Protein AF-A0A9W6UA83-F1 (afdb_monomer_lite)

Sequence (149 aa):
MEAVLNARREGDVDKSKAMIAEMMKLVGNSAFGRSGMDKSKHKELAKFDRRTPGLFKDEWSGDAMVSLSSKNYICYLPDETYKLKVSAKGVQQGRGRNEDVINPDGFETVVRDRTTLQGTNKGYRLSKESKSIITYSQTKTAISYFYDK

Secondary structure (DSSP, 8-state):
-HHHHHHHHHHHH-GGGHHHHHHHHHHHHTS-TT-----TT-SS-HHHHTT-TTS-------SEEEEEETTEEEEE-SSTTS--EEEETTS--BTTBTTTTSSHHHHHHHHHH--EEEEEEEEEEE-TTT-SEEEEEEEEEEEES----

pLDDT: mean 77.97, std 16.77, range [41.16, 96.25]

Foldseek 3Di:
DVVLLVLLVVCVVDVVSVVVNVVSVVVLVVPAPDDDDDDPPDPPCQVVLCRDRPHDHPPDDADDKQDADVQAIWGDHPDPVDDIDGGWPPADDDPPFCCVQRDPVNSVCCQPVQAWDKGKDKDWDQDPVVSDIDIDIDIDTGGGNDDDD

Organism: NCBI:txid2077276

Radius of gyration: 19.92 Å; chains: 1; bounding box: 50×36×47 Å

Structure (mmCIF, N/CA/C/O backbone):
data_AF-A0A9W6UA83-F1
#
_entry.id   AF-A0A9W6UA83-F1
#
loop_
_atom_site.group_PDB
_atom_site.id
_atom_site.type_symbol
_atom_site.label_atom_id
_atom_site.label_alt_id
_atom_site.label_comp_id
_atom_site.label_asym_id
_atom_site.label_entity_id
_atom_site.label_seq_id
_atom_site.pdbx_PDB_ins_code
_atom_site.Cartn_x
_atom_site.Cartn_y
_atom_site.Cartn_z
_atom_site.occupancy
_atom_site.B_iso_or_equiv
_atom_site.auth_seq_id
_atom_site.auth_comp_id
_atom_site.auth_asym_id
_atom_site.auth_atom_id
_atom_site.pdbx_PDB_model_num
ATOM 1 N N . MET A 1 1 ? 17.451 25.446 2.853 1.00 59.38 1 MET A N 1
ATOM 2 C CA . MET A 1 1 ? 17.519 24.235 2.004 1.00 59.38 1 MET A CA 1
ATOM 3 C C . MET A 1 1 ? 18.736 23.382 2.339 1.00 59.38 1 MET A C 1
ATOM 5 O O . MET A 1 1 ? 18.584 22.197 2.582 1.00 59.38 1 MET A O 1
ATOM 9 N N . GLU A 1 2 ? 19.913 23.987 2.469 1.00 60.53 2 GLU A N 1
ATOM 10 C CA . GLU A 1 2 ? 21.156 23.326 2.895 1.00 60.53 2 GLU A CA 1
ATOM 11 C C . GLU A 1 2 ? 21.051 22.607 4.258 1.00 60.53 2 GLU A C 1
ATOM 13 O O . GLU A 1 2 ? 21.445 21.451 4.384 1.00 60.53 2 GLU A O 1
ATOM 18 N N . ALA A 1 3 ? 20.376 23.217 5.240 1.00 68.75 3 ALA A N 1
ATOM 19 C CA . ALA A 1 3 ? 20.091 22.590 6.537 1.00 68.75 3 ALA A CA 1
ATOM 20 C C . ALA A 1 3 ? 19.251 21.298 6.431 1.00 68.75 3 ALA A C 1
ATOM 22 O O . ALA A 1 3 ? 19.497 20.334 7.154 1.00 68.75 3 ALA A O 1
ATOM 23 N N . VAL A 1 4 ? 18.298 21.246 5.488 1.00 67.69 4 VAL A N 1
ATOM 24 C CA . VAL A 1 4 ? 17.496 20.039 5.210 1.00 67.69 4 VAL A CA 1
ATOM 25 C C . VAL A 1 4 ? 18.389 18.937 4.645 1.00 67.69 4 VAL A C 1
ATOM 27 O O . VAL A 1 4 ? 18.253 17.776 5.017 1.00 67.69 4 VAL A O 1
ATOM 30 N N . LEU A 1 5 ? 19.328 19.287 3.765 1.00 64.38 5 LEU A N 1
ATOM 31 C CA . LEU A 1 5 ? 20.247 18.324 3.164 1.00 64.38 5 LEU A CA 1
ATOM 32 C C . LEU A 1 5 ? 21.227 17.755 4.192 1.00 64.38 5 LEU A C 1
ATOM 34 O O . LEU A 1 5 ? 21.427 16.542 4.211 1.00 64.38 5 LEU A O 1
ATOM 38 N N . ASN A 1 6 ? 21.797 18.600 5.053 1.00 76.31 6 ASN A N 1
ATOM 39 C CA . ASN A 1 6 ? 22.772 18.184 6.064 1.00 76.31 6 ASN A CA 1
ATOM 40 C C . ASN A 1 6 ? 22.138 17.277 7.124 1.00 76.31 6 ASN A C 1
ATOM 42 O O . ASN A 1 6 ? 22.629 16.171 7.340 1.00 76.31 6 ASN A O 1
ATOM 46 N N . ALA A 1 7 ? 20.975 17.650 7.665 1.00 76.88 7 ALA A N 1
ATOM 47 C CA . ALA A 1 7 ? 20.242 16.807 8.612 1.00 76.88 7 ALA A CA 1
ATOM 48 C 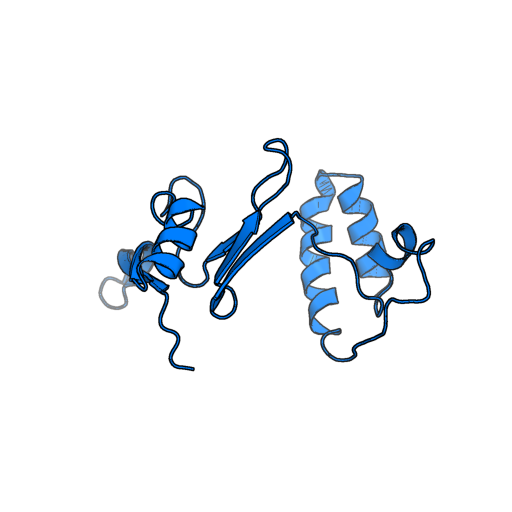C . ALA A 1 7 ? 19.879 15.433 8.018 1.00 76.88 7 ALA A C 1
ATOM 50 O O . ALA A 1 7 ? 19.916 14.412 8.703 1.00 76.88 7 ALA A O 1
ATOM 51 N N . ARG A 1 8 ? 19.566 15.386 6.715 1.00 76.00 8 ARG A N 1
ATOM 52 C CA . ARG A 1 8 ? 19.279 14.129 6.010 1.00 76.00 8 ARG A CA 1
ATOM 53 C C . ARG A 1 8 ? 20.527 13.294 5.740 1.00 76.00 8 ARG A C 1
ATOM 55 O O . ARG A 1 8 ? 20.449 12.075 5.818 1.00 76.00 8 ARG A O 1
ATOM 62 N N . ARG A 1 9 ? 21.669 13.923 5.444 1.00 74.94 9 ARG A N 1
ATOM 63 C CA . ARG A 1 9 ? 22.965 13.232 5.317 1.00 74.94 9 ARG A CA 1
ATOM 64 C C . ARG A 1 9 ? 23.367 12.587 6.637 1.00 74.94 9 ARG A C 1
ATOM 66 O O . ARG A 1 9 ? 23.773 11.434 6.629 1.00 74.94 9 ARG A O 1
ATOM 73 N N . GLU A 1 10 ? 23.203 13.304 7.742 1.00 77.56 10 GLU A N 1
ATOM 74 C CA . GLU A 1 10 ? 23.504 12.783 9.074 1.00 77.56 10 GLU A CA 1
ATOM 75 C C . GLU A 1 10 ? 22.585 11.624 9.466 1.00 77.56 10 GLU A C 1
ATOM 77 O O . GLU A 1 10 ? 23.080 10.613 9.948 1.00 77.56 10 GLU A O 1
ATOM 82 N N . GLY A 1 11 ? 21.276 11.713 9.202 1.00 78.19 11 GLY A N 1
ATOM 83 C CA . GLY A 1 11 ? 20.346 10.611 9.483 1.00 78.19 11 GLY A CA 1
ATOM 84 C C . GLY A 1 11 ? 20.538 9.366 8.610 1.00 78.19 11 GLY A C 1
ATOM 85 O O . GLY A 1 11 ? 20.160 8.273 9.023 1.00 78.19 11 GLY A O 1
ATOM 86 N N . ASP A 1 12 ? 21.140 9.507 7.425 1.00 68.75 12 ASP A N 1
ATOM 87 C CA . ASP A 1 12 ? 21.503 8.363 6.578 1.00 68.75 12 ASP A CA 1
ATOM 88 C C . ASP A 1 12 ? 22.764 7.632 7.099 1.00 68.75 12 ASP A C 1
ATOM 90 O O . ASP A 1 12 ? 22.952 6.457 6.787 1.00 68.75 12 ASP A O 1
ATOM 94 N N . VAL A 1 13 ? 23.619 8.305 7.883 1.00 78.00 13 VAL A N 1
ATOM 95 C CA . VAL A 1 13 ? 24.819 7.722 8.522 1.00 78.00 13 VAL A CA 1
ATOM 96 C C . VAL A 1 13 ? 24.506 7.212 9.932 1.00 78.00 13 VAL A C 1
ATOM 98 O O . VAL A 1 13 ? 25.006 6.165 10.339 1.00 78.00 13 VAL A O 1
ATOM 101 N N . ASP A 1 14 ? 23.654 7.925 10.667 1.00 78.12 14 ASP A N 1
ATOM 102 C CA . ASP A 1 14 ? 23.322 7.657 12.062 1.00 78.12 14 ASP A CA 1
ATOM 103 C C . ASP A 1 14 ? 21.815 7.420 12.238 1.00 78.12 14 ASP A C 1
ATOM 105 O O . ASP A 1 14 ? 20.990 8.335 12.150 1.00 78.12 14 ASP A O 1
ATOM 109 N N . LYS A 1 15 ? 21.454 6.170 12.558 1.00 78.56 15 LYS A N 1
ATOM 110 C CA . LYS A 1 15 ? 20.060 5.756 12.781 1.00 78.56 15 LYS A CA 1
ATOM 111 C C . LYS A 1 15 ? 19.386 6.503 13.935 1.00 78.56 15 LYS A C 1
ATOM 113 O O . LYS A 1 15 ? 18.162 6.624 13.917 1.00 78.56 15 LYS A O 1
ATOM 118 N N . SER A 1 16 ? 20.135 7.031 14.906 1.00 79.50 16 SER A N 1
ATOM 119 C CA . SER A 1 16 ? 19.563 7.821 16.006 1.00 79.50 16 SER A CA 1
ATOM 120 C C . SER A 1 16 ? 18.999 9.167 15.530 1.00 79.50 16 SER A C 1
ATOM 122 O O . SER A 1 16 ? 18.056 9.698 16.116 1.00 79.50 16 SER A O 1
ATOM 124 N N . LYS A 1 17 ? 19.503 9.679 14.399 1.00 77.12 17 LYS A N 1
ATOM 125 C CA . LYS A 1 17 ? 19.084 10.942 13.773 1.00 77.12 17 LYS A CA 1
ATOM 126 C C . LYS A 1 17 ? 18.024 10.758 12.682 1.00 77.12 17 LYS A C 1
ATOM 128 O O . LYS A 1 17 ? 17.614 11.735 12.049 1.00 77.12 17 LYS A O 1
ATOM 133 N N . ALA A 1 18 ? 17.529 9.534 12.482 1.00 72.94 18 ALA A N 1
ATOM 134 C CA . ALA A 1 18 ? 16.550 9.211 11.445 1.00 72.94 18 ALA A CA 1
ATOM 135 C C . ALA A 1 18 ? 15.246 10.022 11.577 1.00 72.94 18 ALA A C 1
ATOM 137 O O . ALA A 1 18 ? 14.730 10.508 10.571 1.00 72.94 18 ALA A O 1
ATOM 138 N N . MET A 1 19 ? 14.758 10.252 12.806 1.00 75.25 19 MET A N 1
ATOM 139 C CA . MET A 1 19 ? 13.559 11.073 13.045 1.00 75.25 19 MET A CA 1
ATOM 140 C C . MET A 1 19 ? 13.741 12.526 12.584 1.00 75.25 19 MET A C 1
ATOM 142 O O . MET A 1 19 ? 12.867 13.085 11.925 1.00 75.25 19 MET A O 1
ATOM 146 N N . ILE A 1 20 ? 14.892 13.132 12.885 1.00 75.75 20 ILE A N 1
ATOM 147 C CA . ILE A 1 20 ? 15.194 14.524 12.516 1.00 75.75 20 ILE A CA 1
ATOM 148 C C . ILE A 1 20 ? 15.323 14.644 10.991 1.00 75.75 20 ILE A C 1
ATOM 150 O O . ILE A 1 20 ? 14.772 15.563 10.378 1.00 75.75 20 ILE A O 1
ATOM 154 N N . ALA A 1 21 ? 15.985 13.675 10.355 1.00 74.56 21 ALA A N 1
ATOM 155 C CA . ALA A 1 21 ? 16.077 13.595 8.902 1.00 74.56 21 ALA A CA 1
ATOM 156 C C . ALA A 1 21 ? 14.695 13.461 8.238 1.00 74.56 21 ALA A C 1
ATOM 158 O O . ALA A 1 21 ? 14.441 14.085 7.200 1.00 74.56 21 ALA A O 1
ATOM 159 N N . GLU A 1 22 ? 13.796 12.663 8.816 1.00 72.00 22 GLU A N 1
ATOM 160 C CA . GLU A 1 22 ? 12.431 12.473 8.325 1.00 72.00 22 GLU A CA 1
ATOM 161 C C . GLU A 1 22 ? 11.580 13.742 8.470 1.00 72.00 22 GLU A C 1
ATOM 163 O O . GLU A 1 22 ? 10.941 14.148 7.499 1.00 72.00 22 GLU A O 1
ATOM 168 N N . MET A 1 23 ? 11.651 14.440 9.607 1.00 71.81 23 MET A N 1
ATOM 169 C CA . MET A 1 23 ? 10.970 15.730 9.801 1.00 71.81 23 MET A CA 1
ATOM 170 C C . MET A 1 23 ? 11.423 16.779 8.778 1.00 71.81 23 MET A C 1
ATOM 172 O O . MET A 1 23 ? 10.603 17.466 8.168 1.00 71.81 23 MET A O 1
ATOM 176 N N . MET A 1 24 ? 12.725 16.840 8.495 1.00 71.94 24 MET A N 1
ATOM 177 C CA . MET A 1 24 ? 13.278 17.748 7.486 1.00 71.94 24 MET A CA 1
ATOM 178 C C . MET A 1 24 ? 12.849 17.393 6.052 1.00 71.94 24 MET A C 1
ATOM 180 O O . MET A 1 24 ? 12.809 18.267 5.184 1.00 71.94 24 MET A O 1
ATOM 184 N N . LYS A 1 25 ? 12.462 16.134 5.789 1.00 70.06 25 LYS A N 1
ATOM 185 C CA . LYS A 1 25 ? 11.880 15.717 4.499 1.00 70.06 25 LYS A CA 1
ATOM 186 C C . LYS A 1 25 ? 10.610 16.500 4.181 1.00 70.06 25 LYS A C 1
ATOM 188 O O . LYS A 1 25 ? 10.412 16.916 3.042 1.00 70.06 25 LYS A O 1
ATOM 193 N N . LEU A 1 26 ? 9.754 16.679 5.188 1.00 64.62 26 LEU A N 1
ATOM 194 C CA . LEU A 1 26 ? 8.468 17.353 5.044 1.00 64.62 26 LEU A CA 1
ATOM 195 C C . LEU A 1 26 ? 8.663 18.820 4.641 1.00 64.62 26 LEU A C 1
ATOM 197 O O . LEU A 1 26 ? 7.990 19.303 3.734 1.00 64.62 26 LEU A O 1
ATOM 201 N N . VAL A 1 27 ? 9.646 19.482 5.256 1.00 63.88 27 VAL A N 1
ATOM 202 C CA . VAL A 1 27 ? 10.025 20.874 4.969 1.00 63.88 27 VAL A CA 1
ATOM 203 C C . VAL A 1 27 ? 10.602 21.027 3.556 1.00 63.88 27 VAL A C 1
ATOM 205 O O . VAL A 1 27 ? 10.354 22.030 2.897 1.00 63.88 27 VAL A O 1
ATOM 208 N N . GLY A 1 28 ? 11.356 20.039 3.062 1.00 57.91 28 GLY A N 1
ATOM 209 C CA . GLY A 1 28 ? 11.907 20.066 1.701 1.00 57.91 28 GLY A CA 1
ATOM 210 C C . GLY A 1 28 ? 10.863 19.835 0.601 1.00 57.91 28 GLY A C 1
ATOM 211 O O . GLY A 1 28 ? 10.928 20.460 -0.456 1.00 57.91 28 GLY A O 1
ATOM 212 N N . ASN A 1 29 ? 9.882 18.964 0.853 1.00 60.25 29 ASN A N 1
ATOM 213 C CA . ASN A 1 29 ? 8.871 18.583 -0.137 1.00 60.25 29 ASN A CA 1
ATOM 214 C C . ASN A 1 29 ? 7.792 19.656 -0.372 1.00 60.25 29 ASN A C 1
ATOM 216 O O . ASN A 1 29 ? 7.167 19.649 -1.430 1.00 60.25 29 ASN A O 1
ATOM 220 N N . SER A 1 30 ? 7.572 20.580 0.569 1.00 54.50 30 SER A N 1
ATOM 221 C CA . SER A 1 30 ? 6.582 21.659 0.418 1.00 54.50 30 SER A CA 1
ATOM 222 C C . SER A 1 30 ? 6.968 22.712 -0.632 1.00 54.50 30 SER A C 1
ATOM 224 O O . SER A 1 30 ? 6.094 23.424 -1.118 1.00 54.50 30 SER A O 1
ATOM 226 N N . ALA A 1 31 ? 8.247 22.796 -1.017 1.00 48.59 31 ALA A N 1
ATOM 227 C CA . ALA A 1 31 ? 8.766 23.857 -1.883 1.00 48.59 31 ALA A CA 1
ATOM 228 C C . ALA A 1 31 ? 8.904 23.486 -3.377 1.00 48.59 31 ALA A C 1
ATOM 230 O O . ALA A 1 31 ? 9.023 24.385 -4.204 1.00 48.59 31 ALA A O 1
ATOM 231 N N . PHE A 1 32 ? 8.915 22.198 -3.754 1.00 47.78 32 PHE A N 1
ATOM 232 C CA . PHE A 1 32 ? 9.585 21.769 -5.000 1.00 47.78 32 PHE A CA 1
ATOM 233 C C . PHE A 1 32 ? 8.715 21.230 -6.153 1.00 47.78 32 PHE A C 1
ATOM 235 O O . PHE A 1 32 ? 9.245 20.823 -7.182 1.00 47.78 32 PHE A O 1
ATOM 242 N N . GLY A 1 33 ? 7.386 21.239 -6.052 1.00 41.81 33 GLY A N 1
ATOM 243 C CA . GLY A 1 33 ? 6.504 20.601 -7.044 1.00 41.81 33 GLY A CA 1
ATOM 244 C C . GLY A 1 33 ? 6.350 21.278 -8.424 1.00 41.81 33 GLY A C 1
ATOM 245 O O . GLY A 1 33 ? 5.323 21.031 -9.050 1.00 41.81 33 GLY A O 1
ATOM 246 N N . ARG A 1 34 ? 7.263 22.151 -8.898 1.00 41.16 34 ARG A N 1
ATOM 247 C CA . ARG A 1 34 ? 6.956 23.095 -10.006 1.00 41.16 34 ARG A CA 1
ATOM 248 C C . ARG A 1 34 ? 7.702 22.977 -11.349 1.00 41.16 34 ARG A C 1
ATOM 250 O O . ARG A 1 34 ? 7.233 23.622 -12.279 1.00 41.16 34 ARG A O 1
ATOM 257 N N . SER A 1 35 ? 8.766 22.186 -11.539 1.00 43.19 35 SER A N 1
ATOM 258 C CA . SER A 1 35 ? 9.516 22.249 -12.822 1.00 43.19 35 SER A CA 1
ATOM 259 C C . SER A 1 35 ? 10.133 20.914 -13.270 1.00 43.19 35 SER A C 1
ATOM 261 O O . SER A 1 35 ? 10.898 20.318 -12.522 1.00 43.19 35 SER A O 1
ATOM 263 N N . GLY A 1 36 ? 9.804 20.459 -14.491 1.00 46.66 36 GLY A N 1
ATOM 264 C CA . GLY A 1 36 ? 10.331 19.257 -15.171 1.00 46.66 36 GLY A CA 1
ATOM 265 C C . GLY A 1 36 ? 11.649 19.494 -15.928 1.00 46.66 36 GLY A C 1
ATOM 266 O O . GLY A 1 36 ? 11.853 20.593 -16.434 1.00 46.66 36 GLY A O 1
ATOM 267 N N . MET A 1 37 ? 12.535 18.487 -16.027 1.00 49.19 37 MET A N 1
ATOM 268 C CA . MET A 1 37 ? 13.799 18.576 -16.785 1.00 49.19 37 MET A CA 1
ATOM 269 C C . MET A 1 37 ? 14.251 17.217 -17.373 1.00 49.19 37 MET A C 1
ATOM 271 O O . MET A 1 37 ? 14.028 16.167 -16.768 1.00 49.19 37 MET A O 1
ATOM 275 N N . ASP A 1 38 ? 14.864 17.276 -18.564 1.00 42.69 38 ASP A N 1
ATOM 276 C CA . ASP A 1 38 ? 15.307 16.179 -19.451 1.00 42.69 38 ASP A CA 1
ATOM 277 C C . ASP A 1 38 ? 16.589 15.461 -18.961 1.00 42.69 38 ASP A C 1
ATOM 279 O O . ASP A 1 38 ? 17.541 16.088 -18.495 1.00 42.69 38 ASP A O 1
ATOM 283 N N . LYS A 1 39 ? 16.607 14.125 -19.085 1.00 48.56 39 LYS A N 1
ATOM 284 C CA . LYS A 1 39 ? 17.559 13.171 -18.485 1.00 48.56 39 LYS A CA 1
ATOM 285 C C . LYS A 1 39 ? 18.677 12.680 -19.420 1.00 48.56 39 LYS A C 1
ATOM 287 O O . LYS A 1 39 ? 19.521 11.898 -18.986 1.00 48.56 39 LYS A O 1
ATOM 292 N N . SER A 1 40 ? 18.726 13.094 -20.685 1.00 48.56 40 SER A N 1
ATOM 293 C CA . SER A 1 40 ? 19.656 12.497 -21.665 1.00 48.56 40 SER A CA 1
ATOM 294 C C . SER A 1 40 ? 21.152 12.811 -21.451 1.00 48.56 40 SER A C 1
ATOM 296 O O . SER A 1 40 ? 22.000 12.110 -22.002 1.00 48.56 40 SER A O 1
ATOM 298 N N . LYS A 1 41 ? 21.513 13.816 -20.636 1.00 45.22 41 LYS A N 1
ATOM 299 C CA . LYS A 1 41 ? 22.885 14.372 -20.619 1.00 45.22 41 LYS A CA 1
ATOM 300 C C . LYS A 1 41 ? 23.799 13.996 -19.445 1.00 45.22 41 LYS A C 1
ATOM 302 O O . LYS A 1 41 ? 24.973 14.350 -19.490 1.00 45.22 41 LYS A O 1
ATOM 307 N N . HIS A 1 42 ? 23.344 13.277 -18.415 1.00 45.12 42 HIS A N 1
ATOM 308 C CA . HIS A 1 42 ? 24.125 13.183 -17.168 1.00 45.12 42 HIS A CA 1
ATOM 309 C C . HIS A 1 42 ? 24.130 11.792 -16.509 1.00 45.12 42 HIS A C 1
ATOM 311 O O . HIS A 1 42 ? 23.472 11.567 -15.498 1.00 45.12 42 HIS A O 1
ATOM 317 N N . LYS A 1 43 ? 24.930 10.858 -17.046 1.00 49.94 43 LYS A N 1
ATOM 318 C CA . LYS A 1 43 ? 25.117 9.507 -16.469 1.00 49.94 43 LYS A CA 1
ATOM 319 C C . LYS A 1 43 ? 26.028 9.472 -15.228 1.00 49.94 43 LYS A C 1
ATOM 321 O O . LYS A 1 43 ? 25.824 8.637 -14.355 1.00 49.94 43 LYS A O 1
ATOM 326 N N . GLU A 1 44 ? 26.981 10.398 -15.101 1.00 47.59 44 GLU A N 1
ATOM 327 C CA . GLU A 1 44 ? 27.962 10.404 -13.994 1.00 47.59 44 GLU A CA 1
ATOM 328 C C . GLU A 1 44 ? 27.491 11.160 -12.731 1.00 47.59 44 GLU A C 1
ATOM 330 O O . GLU A 1 44 ? 28.066 11.007 -11.654 1.00 47.59 44 GLU A O 1
ATOM 335 N N . LEU A 1 45 ? 26.405 11.941 -12.815 1.00 47.66 45 LEU A N 1
ATOM 336 C CA . LEU A 1 45 ? 25.926 12.796 -11.714 1.00 47.66 45 LEU A CA 1
ATOM 337 C C . LEU A 1 45 ? 24.933 12.114 -10.760 1.00 47.66 45 LEU A C 1
ATOM 339 O O . LEU A 1 45 ? 24.576 12.699 -9.738 1.00 47.66 45 LEU A O 1
ATOM 343 N N . ALA A 1 46 ? 24.532 10.866 -11.020 1.00 49.06 46 ALA A N 1
ATOM 344 C CA . ALA A 1 46 ? 23.471 10.173 -10.278 1.00 49.06 46 ALA A CA 1
ATOM 345 C C . ALA A 1 46 ? 23.704 10.093 -8.750 1.00 49.06 46 ALA A C 1
ATOM 347 O O . ALA A 1 46 ? 22.752 10.088 -7.964 1.00 49.06 46 ALA A O 1
ATOM 348 N N . LYS A 1 47 ? 24.968 10.066 -8.295 1.00 46.12 47 LYS A N 1
ATOM 349 C CA . LYS A 1 47 ? 25.305 10.072 -6.857 1.00 46.12 47 LYS A CA 1
ATOM 350 C C . LYS A 1 47 ? 25.162 11.454 -6.204 1.00 46.12 47 LYS A C 1
ATOM 352 O O . LYS A 1 47 ? 24.788 11.514 -5.033 1.00 46.12 47 LYS A O 1
ATOM 357 N N . PHE A 1 48 ? 25.429 12.536 -6.938 1.00 45.09 48 PHE A N 1
ATOM 358 C CA . PHE A 1 48 ? 25.329 13.922 -6.454 1.00 45.09 48 PHE A CA 1
ATOM 359 C C . PHE A 1 48 ? 23.902 14.472 -6.559 1.00 45.09 48 PHE A C 1
ATOM 361 O O . PHE A 1 48 ? 23.429 15.147 -5.646 1.00 45.09 48 PHE A O 1
ATOM 368 N N . ASP A 1 49 ? 23.189 14.096 -7.618 1.00 47.78 49 ASP A N 1
ATOM 369 C CA . ASP A 1 49 ? 21.802 14.473 -7.900 1.00 47.78 49 ASP A CA 1
ATOM 370 C C . ASP A 1 49 ? 20.836 14.041 -6.774 1.00 47.78 49 ASP A C 1
ATOM 372 O O . ASP A 1 49 ? 19.938 14.781 -6.377 1.00 47.78 49 ASP A O 1
ATOM 376 N N . ARG A 1 50 ? 21.119 12.909 -6.105 1.00 52.59 50 ARG A N 1
ATOM 377 C CA . ARG A 1 50 ? 20.313 12.356 -4.994 1.00 52.59 50 ARG A CA 1
ATOM 378 C C . ARG A 1 50 ? 19.922 13.349 -3.895 1.00 52.59 50 ARG A C 1
ATOM 380 O O . ARG A 1 50 ? 19.002 13.039 -3.131 1.00 52.59 50 ARG A O 1
ATOM 387 N N . ARG A 1 51 ? 20.656 14.454 -3.727 1.00 54.06 51 ARG A N 1
ATOM 388 C CA . ARG A 1 51 ? 20.423 15.445 -2.671 1.00 54.06 51 ARG A CA 1
ATOM 389 C C . ARG A 1 51 ? 20.557 16.893 -3.149 1.00 54.06 51 ARG A C 1
ATOM 391 O O . ARG A 1 51 ? 20.626 17.762 -2.289 1.00 54.06 51 ARG A O 1
ATOM 398 N N . THR A 1 52 ? 20.588 17.177 -4.450 1.00 56.62 52 THR A N 1
ATOM 399 C CA . THR A 1 52 ? 20.572 18.570 -4.914 1.00 56.62 52 THR A CA 1
ATOM 400 C C . THR A 1 52 ? 19.125 18.984 -5.174 1.00 56.62 52 THR A C 1
ATOM 402 O O . THR A 1 52 ? 18.454 18.394 -6.020 1.00 56.62 52 THR A O 1
ATOM 405 N N . PRO A 1 53 ? 18.601 19.969 -4.436 1.00 56.22 53 PRO A N 1
ATOM 406 C CA . PRO A 1 53 ? 17.257 20.468 -4.663 1.00 56.22 53 PRO A CA 1
ATOM 407 C C .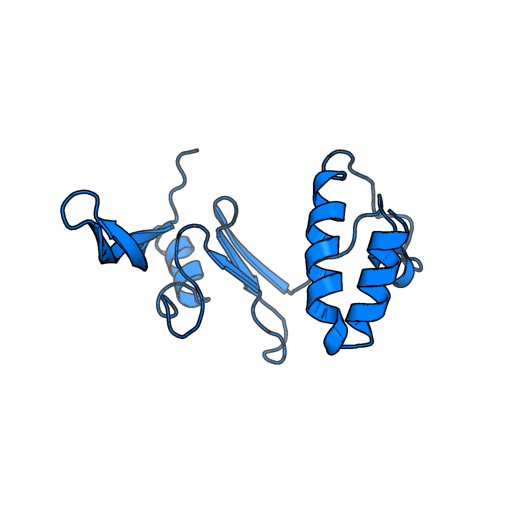 PRO A 1 53 ? 17.131 20.996 -6.097 1.00 56.22 53 PRO A C 1
ATOM 409 O O . PRO A 1 53 ? 17.947 21.806 -6.527 1.00 56.22 53 PRO A O 1
ATOM 412 N N . GLY A 1 54 ? 16.116 20.538 -6.826 1.00 56.91 54 GLY A N 1
ATOM 413 C CA . GLY A 1 54 ? 15.865 20.940 -8.214 1.00 56.91 54 GLY A CA 1
ATOM 414 C C . GLY A 1 54 ? 16.383 19.990 -9.275 1.00 56.91 54 GLY A C 1
ATOM 415 O O . GLY A 1 54 ? 16.093 20.217 -10.447 1.00 56.91 54 GLY A O 1
ATOM 416 N N . LEU A 1 55 ? 17.043 18.901 -8.882 1.00 60.41 55 LEU A N 1
ATOM 417 C CA . LEU A 1 55 ? 17.267 17.779 -9.779 1.00 60.41 55 LEU A CA 1
ATOM 418 C C . LEU A 1 55 ? 16.344 16.594 -9.452 1.00 60.41 55 LEU A C 1
ATOM 420 O O . LEU A 1 55 ? 15.911 16.385 -8.312 1.00 60.41 55 LEU A O 1
ATOM 424 N N . PHE A 1 56 ? 15.970 15.860 -10.502 1.00 64.19 56 PHE A N 1
ATOM 425 C CA . PHE A 1 56 ? 15.106 14.691 -10.400 1.00 64.19 56 PHE A CA 1
ATOM 426 C C . PHE A 1 56 ? 15.906 13.491 -9.916 1.00 64.19 56 PHE A C 1
ATOM 428 O O . PHE A 1 56 ? 16.639 12.863 -10.675 1.00 64.19 56 PHE A O 1
ATOM 435 N N . LYS A 1 57 ? 15.661 13.092 -8.672 1.00 70.38 57 LYS A N 1
ATOM 436 C CA . LYS A 1 57 ? 16.190 11.841 -8.143 1.00 70.38 57 LYS A CA 1
ATOM 437 C C . LYS A 1 57 ? 15.451 10.636 -8.735 1.00 70.38 57 LYS A C 1
ATOM 439 O O . LYS A 1 57 ? 14.222 10.609 -8.772 1.00 70.38 57 LYS A O 1
ATOM 444 N N . ASP A 1 58 ? 16.207 9.595 -9.078 1.00 70.88 58 ASP A N 1
ATOM 445 C CA . ASP A 1 58 ? 15.651 8.261 -9.296 1.00 70.88 58 ASP A CA 1
ATOM 446 C C . ASP A 1 58 ? 15.139 7.670 -7.965 1.00 70.88 58 ASP A C 1
ATOM 448 O O . ASP A 1 58 ? 15.913 7.355 -7.052 1.00 70.88 58 ASP A O 1
ATOM 452 N N . GLU A 1 59 ? 13.814 7.648 -7.794 1.00 71.19 59 GLU A N 1
ATOM 453 C CA . GLU A 1 59 ? 13.168 7.219 -6.549 1.00 71.19 59 GLU A CA 1
ATOM 454 C C . GLU A 1 59 ? 12.998 5.697 -6.480 1.00 71.19 59 GLU A C 1
ATOM 456 O O . GLU A 1 59 ? 12.999 5.142 -5.377 1.00 71.19 59 GLU A O 1
ATOM 461 N N . TRP A 1 60 ? 12.840 5.028 -7.626 1.00 77.88 60 TRP A N 1
ATOM 462 C CA . TRP A 1 60 ? 12.692 3.576 -7.723 1.00 77.88 60 TRP A CA 1
ATOM 463 C C . TRP A 1 60 ? 12.839 3.096 -9.174 1.00 77.88 60 TRP A C 1
ATOM 465 O O . TRP A 1 60 ? 12.272 3.712 -10.075 1.00 77.88 60 TRP A O 1
ATOM 475 N N . SER A 1 61 ? 13.499 1.951 -9.354 1.00 79.88 61 SER A N 1
ATOM 476 C CA . SER A 1 61 ? 13.587 1.204 -10.609 1.00 79.88 61 SER A CA 1
ATOM 477 C C . SER A 1 61 ? 13.288 -0.282 -10.371 1.00 79.88 61 SER A C 1
ATOM 479 O O . SER A 1 61 ? 13.502 -0.796 -9.270 1.00 79.88 61 SER A O 1
ATOM 481 N N . GLY A 1 62 ? 12.779 -0.958 -11.398 1.00 82.81 62 GLY A N 1
ATOM 482 C CA . GLY A 1 62 ? 12.490 -2.391 -11.411 1.00 82.81 62 GLY A CA 1
ATOM 483 C C . GLY A 1 62 ? 11.896 -2.808 -12.755 1.00 82.81 62 GLY A C 1
ATOM 484 O O . GLY A 1 62 ? 11.852 -1.995 -13.681 1.00 82.81 62 GLY A O 1
ATOM 485 N N . ASP A 1 63 ? 11.451 -4.057 -12.854 1.00 86.38 63 ASP A N 1
ATOM 486 C CA . ASP A 1 63 ? 11.187 -4.704 -14.147 1.00 86.38 63 ASP A CA 1
ATOM 487 C C . ASP A 1 63 ? 9.806 -4.387 -14.708 1.00 86.38 63 ASP A C 1
ATOM 489 O O . ASP A 1 63 ? 9.642 -4.131 -15.901 1.00 86.38 63 ASP A O 1
ATOM 493 N N . ALA A 1 64 ? 8.798 -4.409 -13.839 1.00 88.31 64 ALA A N 1
ATOM 494 C CA . ALA A 1 64 ? 7.411 -4.243 -14.235 1.00 88.31 64 ALA A CA 1
ATOM 495 C C . ALA A 1 64 ? 6.610 -3.495 -13.169 1.00 88.31 64 ALA A C 1
ATOM 497 O O . ALA A 1 64 ? 7.003 -3.375 -12.006 1.00 88.31 64 ALA A O 1
ATOM 498 N N . MET A 1 65 ? 5.442 -2.995 -13.566 1.00 91.56 65 MET A N 1
ATOM 499 C CA . MET A 1 65 ? 4.487 -2.363 -12.663 1.00 91.56 65 MET A CA 1
ATOM 500 C C . MET A 1 65 ? 3.064 -2.602 -13.156 1.00 91.56 65 MET A C 1
ATOM 502 O O . MET A 1 65 ? 2.781 -2.430 -14.339 1.00 91.56 65 MET A O 1
ATOM 506 N N . VAL A 1 66 ? 2.158 -2.901 -12.227 1.00 92.19 66 VAL A N 1
ATOM 507 C CA . VAL A 1 66 ? 0.713 -2.842 -12.457 1.00 92.19 66 VAL A CA 1
ATOM 508 C C . VAL A 1 66 ? 0.182 -1.576 -11.796 1.00 92.19 66 VAL A C 1
ATOM 510 O O . VAL A 1 66 ? 0.378 -1.346 -10.600 1.00 92.19 66 VAL A O 1
ATOM 513 N N . SER A 1 67 ? -0.475 -0.729 -12.586 1.00 92.00 67 SER A N 1
ATOM 514 C CA . SER A 1 67 ? -1.056 0.537 -12.138 1.00 92.00 67 SER A CA 1
ATOM 515 C C . SER A 1 67 ? -2.542 0.559 -12.453 1.00 92.00 67 SER A C 1
ATOM 517 O O . SER A 1 67 ? -2.922 0.374 -13.604 1.00 92.00 67 SER A O 1
ATOM 519 N N . LEU A 1 68 ? -3.368 0.771 -11.429 1.00 91.12 68 LEU A N 1
ATOM 520 C CA . LEU A 1 68 ? -4.826 0.774 -11.561 1.00 91.12 68 LEU A CA 1
ATOM 521 C C . LEU A 1 68 ? -5.357 2.205 -11.611 1.00 91.12 68 LEU A C 1
ATOM 523 O O . LEU A 1 68 ? -5.864 2.678 -12.620 1.00 91.12 68 LEU A O 1
ATOM 527 N N . SER A 1 69 ? -5.187 2.926 -10.507 1.00 87.81 69 SER A N 1
ATOM 528 C CA . SER A 1 69 ? -5.635 4.305 -10.354 1.00 87.81 69 SER A CA 1
ATOM 529 C C . SER A 1 69 ? -4.563 5.151 -9.677 1.00 87.81 69 SER A C 1
ATOM 531 O O . SER A 1 69 ? -3.559 4.637 -9.178 1.00 87.81 69 SER A O 1
ATOM 533 N N . SER A 1 70 ? -4.769 6.471 -9.590 1.00 85.62 70 SER A N 1
ATOM 534 C CA . SER A 1 70 ? -3.800 7.352 -8.929 1.00 85.62 70 SER A CA 1
ATOM 535 C C . SER A 1 70 ? -3.489 6.858 -7.507 1.00 85.62 70 SER A C 1
ATOM 537 O O . SER A 1 70 ? -4.374 6.841 -6.651 1.00 85.62 70 SER A O 1
ATOM 539 N N . LYS A 1 71 ? -2.215 6.527 -7.247 1.00 87.38 71 LYS A N 1
ATOM 540 C CA 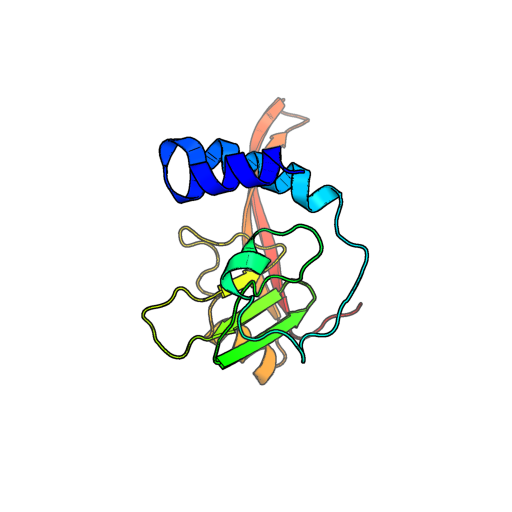. LYS A 1 71 ? -1.704 6.012 -5.956 1.00 87.38 71 LYS A CA 1
ATOM 541 C C . LYS A 1 71 ? -2.179 4.591 -5.585 1.00 87.38 71 LYS A C 1
ATOM 543 O O . LYS A 1 71 ? -2.139 4.245 -4.408 1.00 87.38 71 LYS A O 1
ATOM 548 N N . ASN A 1 72 ? -2.596 3.797 -6.573 1.00 91.19 72 ASN A N 1
ATOM 549 C CA . ASN A 1 72 ? -2.867 2.363 -6.454 1.00 91.19 72 ASN A CA 1
ATOM 550 C C . ASN A 1 72 ? -2.026 1.607 -7.491 1.00 91.19 72 ASN A C 1
ATOM 552 O O . ASN A 1 72 ? -2.385 1.559 -8.669 1.00 91.19 72 ASN A O 1
ATOM 556 N N . TYR A 1 73 ? -0.881 1.078 -7.067 1.00 93.00 73 TYR A N 1
ATOM 557 C CA . TYR A 1 73 ? 0.054 0.364 -7.932 1.00 93.00 73 TYR A CA 1
ATOM 558 C C . TYR A 1 73 ? 0.903 -0.638 -7.149 1.00 93.00 73 TYR A C 1
ATOM 560 O O . TYR A 1 73 ? 1.139 -0.470 -5.948 1.00 93.00 73 TYR A O 1
ATOM 568 N N . ILE A 1 74 ? 1.426 -1.627 -7.862 1.00 92.25 74 ILE A N 1
ATOM 569 C CA . ILE A 1 74 ? 2.436 -2.558 -7.369 1.00 92.25 74 ILE A CA 1
ATOM 570 C C . ILE A 1 74 ? 3.574 -2.648 -8.381 1.00 92.25 74 ILE A C 1
ATOM 572 O O . ILE A 1 74 ? 3.334 -2.688 -9.587 1.00 92.25 74 ILE A O 1
ATOM 576 N N . CYS A 1 75 ? 4.811 -2.614 -7.895 1.00 90.44 75 CYS A N 1
ATOM 577 C CA . CYS A 1 75 ? 6.000 -2.694 -8.727 1.00 90.44 75 CYS A CA 1
ATOM 578 C C . CYS A 1 75 ? 6.787 -3.971 -8.425 1.00 90.44 75 CYS A C 1
ATOM 580 O O . CYS A 1 75 ? 7.034 -4.290 -7.258 1.00 90.44 75 CYS A O 1
ATOM 582 N N . TYR A 1 76 ? 7.201 -4.647 -9.489 1.00 84.50 76 TYR A N 1
ATOM 583 C CA . TYR A 1 76 ? 7.899 -5.924 -9.476 1.00 84.50 76 TYR A CA 1
ATOM 584 C C . TYR A 1 76 ? 9.404 -5.701 -9.587 1.00 84.50 76 TYR A C 1
ATOM 586 O O . TYR A 1 76 ? 9.864 -4.752 -10.231 1.00 84.50 76 TYR A O 1
ATOM 594 N N . LEU A 1 77 ? 10.163 -6.569 -8.930 1.00 79.88 77 LEU A N 1
ATOM 595 C CA . LEU A 1 77 ? 11.620 -6.549 -8.922 1.00 79.88 77 LEU A CA 1
ATOM 596 C C . LEU A 1 77 ? 12.134 -7.865 -9.520 1.00 79.88 77 LEU A C 1
ATOM 598 O O . LEU A 1 77 ? 11.451 -8.877 -9.361 1.00 79.88 77 LEU A O 1
ATOM 602 N N . PRO A 1 78 ? 13.307 -7.845 -10.177 1.00 68.19 78 PRO A N 1
ATOM 603 C CA . PRO A 1 78 ? 13.891 -9.027 -10.816 1.00 68.19 78 PRO A CA 1
ATOM 604 C C . PRO A 1 78 ? 14.216 -10.138 -9.817 1.00 68.19 78 PRO A C 1
ATOM 606 O O . PRO A 1 78 ? 14.106 -11.313 -10.145 1.00 68.19 78 PRO A O 1
ATOM 609 N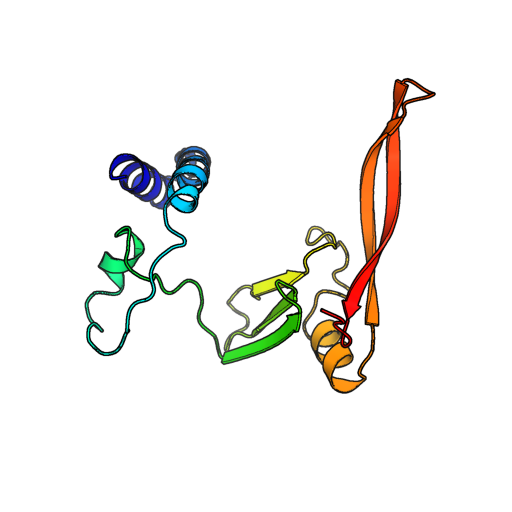 N . ASP A 1 79 ? 14.576 -9.753 -8.588 1.00 69.12 79 ASP A N 1
ATOM 610 C CA . ASP A 1 79 ? 15.000 -10.669 -7.535 1.00 69.12 79 ASP A CA 1
ATOM 611 C C . ASP A 1 79 ? 14.143 -10.513 -6.268 1.00 69.12 79 ASP A C 1
ATOM 613 O O . ASP A 1 79 ? 13.879 -9.396 -5.803 1.00 69.12 79 ASP A O 1
ATOM 617 N N . GLU A 1 80 ? 13.798 -11.642 -5.638 1.00 63.88 80 GLU A N 1
ATOM 618 C CA . GLU A 1 80 ? 13.050 -11.719 -4.367 1.00 63.88 80 GLU A CA 1
ATOM 619 C C . GLU A 1 80 ? 13.782 -11.068 -3.178 1.00 63.88 80 GLU A C 1
ATOM 621 O O . GLU A 1 80 ? 13.193 -10.801 -2.129 1.00 63.88 80 GLU A O 1
ATOM 626 N N . THR A 1 81 ? 15.072 -10.767 -3.337 1.00 62.56 81 THR A N 1
ATOM 627 C CA . THR A 1 81 ? 15.913 -10.094 -2.340 1.00 62.56 81 THR A CA 1
ATOM 628 C C . THR A 1 81 ? 15.423 -8.687 -2.004 1.00 62.56 81 THR A C 1
ATOM 630 O O . THR A 1 81 ? 15.768 -8.145 -0.948 1.00 62.56 81 THR A O 1
ATOM 633 N N . TYR A 1 82 ? 14.633 -8.069 -2.884 1.00 64.75 82 TYR A N 1
ATOM 634 C CA . TYR A 1 82 ? 14.161 -6.707 -2.705 1.00 64.75 82 TYR A CA 1
ATOM 635 C C . TYR A 1 82 ? 12.683 -6.640 -2.320 1.00 64.75 82 TYR A C 1
ATOM 637 O O . TYR A 1 82 ? 11.815 -7.326 -2.851 1.00 64.75 82 TYR A O 1
ATOM 645 N N . LYS A 1 83 ? 12.376 -5.726 -1.397 1.00 70.75 83 LYS A N 1
ATOM 646 C CA . LYS A 1 83 ? 11.009 -5.490 -0.937 1.00 70.75 83 LYS A CA 1
ATOM 647 C C . LYS A 1 83 ? 10.143 -4.929 -2.070 1.00 70.75 83 LYS A C 1
ATOM 649 O O . LYS A 1 83 ? 10.408 -3.828 -2.556 1.00 70.75 83 LYS A O 1
ATOM 654 N N . LEU A 1 84 ? 9.054 -5.631 -2.385 1.00 79.94 84 LEU A N 1
ATOM 655 C CA . LEU A 1 84 ? 7.996 -5.166 -3.284 1.00 79.94 84 LEU A CA 1
ATOM 656 C C . LEU A 1 84 ? 7.522 -3.753 -2.917 1.00 79.94 84 LEU A C 1
ATOM 658 O O . LEU A 1 84 ? 7.187 -3.454 -1.762 1.00 79.94 84 LEU A O 1
ATOM 662 N N . LYS A 1 85 ? 7.477 -2.870 -3.921 1.00 87.19 85 LYS A N 1
ATOM 663 C CA . LYS A 1 85 ? 6.957 -1.512 -3.760 1.00 87.19 85 LYS A CA 1
ATOM 664 C C . LYS A 1 85 ? 5.472 -1.526 -4.079 1.00 87.19 85 LYS A C 1
ATOM 666 O O . LYS A 1 85 ? 5.080 -1.662 -5.231 1.00 87.19 85 LYS A O 1
ATOM 671 N N . VAL A 1 86 ? 4.649 -1.352 -3.051 1.00 90.00 86 VAL A N 1
ATOM 672 C CA . VAL A 1 86 ? 3.191 -1.345 -3.185 1.00 90.00 86 VAL A CA 1
ATOM 673 C C . VAL A 1 86 ? 2.594 -0.064 -2.619 1.00 90.00 86 VAL A C 1
ATOM 675 O O . VAL A 1 86 ? 2.979 0.417 -1.551 1.00 90.00 86 VAL A O 1
ATOM 678 N N . SER A 1 87 ? 1.623 0.488 -3.334 1.00 91.19 87 SER A N 1
ATOM 679 C CA . SER A 1 87 ? 0.812 1.619 -2.909 1.00 91.19 87 SER A CA 1
ATOM 680 C C . SER A 1 87 ? -0.653 1.253 -3.100 1.00 91.19 87 SER A C 1
ATOM 682 O O . SER A 1 87 ? -1.052 0.894 -4.201 1.00 91.19 87 SER A O 1
ATOM 684 N N . ALA A 1 88 ? -1.440 1.326 -2.029 1.00 92.38 88 ALA A N 1
ATOM 685 C CA . ALA A 1 88 ? -2.880 1.090 -2.063 1.00 92.38 88 ALA A CA 1
ATOM 686 C C . ALA A 1 88 ? -3.568 2.170 -1.221 1.00 92.38 88 ALA A C 1
ATOM 688 O O . ALA A 1 88 ? -3.759 2.043 -0.008 1.00 92.38 88 ALA A O 1
ATOM 689 N N . LYS A 1 89 ? -3.860 3.312 -1.842 1.00 89.44 89 LYS A N 1
ATOM 690 C CA . LYS A 1 89 ? -4.426 4.465 -1.152 1.00 89.44 89 LYS A CA 1
ATOM 691 C C . LYS A 1 89 ? -5.873 4.207 -0.741 1.00 89.44 89 LYS A C 1
ATOM 693 O O . LYS A 1 89 ? -6.740 3.935 -1.560 1.00 89.44 89 LYS A O 1
ATOM 698 N N . GLY A 1 90 ? -6.149 4.472 0.534 1.00 88.44 90 GLY A N 1
ATOM 699 C CA . GLY A 1 90 ? -7.498 4.423 1.100 1.00 88.44 90 GLY A CA 1
ATOM 700 C C . GLY A 1 90 ? -7.774 3.156 1.902 1.00 88.44 90 GLY A C 1
ATOM 701 O O . GLY A 1 90 ? -8.725 3.157 2.688 1.00 88.44 90 GLY A O 1
ATOM 702 N N . VAL A 1 91 ? -6.902 2.151 1.793 1.00 93.06 91 VAL A N 1
ATOM 703 C CA . VAL A 1 91 ? -6.928 0.929 2.597 1.00 93.06 91 VAL A CA 1
ATOM 704 C C . VAL A 1 91 ? -5.647 0.797 3.416 1.00 93.06 91 VAL A C 1
ATOM 706 O O . VAL A 1 91 ? -4.583 1.294 3.057 1.00 93.06 91 VAL A O 1
ATOM 709 N N . GLN A 1 92 ? -5.778 0.215 4.601 1.00 91.94 92 GLN A N 1
ATOM 710 C CA . GLN A 1 92 ? -4.695 0.048 5.553 1.00 91.94 92 GLN A CA 1
ATOM 711 C C . GLN A 1 92 ? -3.747 -1.071 5.126 1.00 91.94 92 GLN A C 1
ATOM 713 O O . GLN A 1 92 ? -4.180 -2.201 4.930 1.00 91.94 92 GLN A O 1
ATOM 718 N N . GLN A 1 93 ? -2.453 -0.753 5.067 1.00 89.44 93 GLN A N 1
ATOM 719 C CA . GLN A 1 93 ? -1.381 -1.681 4.700 1.00 89.44 93 GLN A CA 1
ATOM 720 C C . GLN A 1 93 ? -0.518 -2.068 5.918 1.00 89.44 93 GLN A C 1
ATOM 722 O O . GLN A 1 93 ? -0.341 -1.279 6.859 1.00 89.44 93 GLN A O 1
ATOM 727 N N . GLY A 1 94 ? 0.062 -3.270 5.864 1.00 84.50 94 GLY A N 1
ATOM 728 C CA . GLY A 1 94 ? 1.087 -3.773 6.785 1.00 84.50 94 GLY A CA 1
ATOM 729 C C . GLY A 1 94 ? 0.557 -4.340 8.106 1.00 84.50 94 GLY A C 1
ATOM 730 O O . GLY A 1 94 ? -0.551 -4.028 8.545 1.00 84.50 94 GLY A O 1
ATOM 731 N N . ARG A 1 95 ? 1.391 -5.122 8.804 1.00 85.31 95 ARG A N 1
ATOM 732 C CA . ARG A 1 95 ? 1.015 -5.883 10.015 1.00 85.31 95 ARG A CA 1
ATOM 733 C C . ARG A 1 95 ? -0.140 -6.874 9.760 1.00 85.31 95 ARG A C 1
ATOM 735 O O . ARG A 1 95 ? -1.082 -6.894 10.549 1.00 85.31 95 ARG A O 1
ATOM 742 N N . GLY A 1 96 ? -0.135 -7.610 8.649 1.00 86.00 96 GLY A N 1
ATOM 743 C CA . GLY A 1 96 ? -1.193 -8.578 8.333 1.00 86.00 96 GLY A CA 1
ATOM 744 C C . GLY A 1 96 ? -2.475 -7.967 7.763 1.00 86.00 96 GLY A C 1
ATOM 745 O O . GLY A 1 96 ? -3.440 -8.680 7.514 1.00 86.00 96 GLY A O 1
ATOM 746 N N . ARG A 1 97 ? -2.556 -6.638 7.610 1.00 89.69 97 ARG A N 1
ATOM 747 C CA . ARG A 1 97 ? -3.794 -5.967 7.181 1.00 89.69 97 ARG A CA 1
ATOM 748 C C . ARG A 1 97 ? -3.911 -5.956 5.664 1.00 89.69 97 ARG A C 1
ATOM 750 O O . ARG A 1 97 ? -3.069 -5.353 5.000 1.00 89.69 97 ARG A O 1
ATOM 757 N N . ASN A 1 98 ? -5.012 -6.528 5.173 1.00 93.06 98 ASN A N 1
ATOM 758 C CA . ASN A 1 98 ? -5.389 -6.577 3.758 1.00 93.06 98 ASN A CA 1
ATOM 759 C C . ASN A 1 98 ? -4.300 -7.203 2.866 1.00 93.06 98 ASN A C 1
ATOM 761 O O . ASN A 1 98 ? -4.168 -6.831 1.704 1.00 93.06 98 ASN A O 1
ATOM 765 N N . GLU A 1 99 ? -3.479 -8.105 3.414 1.00 91.69 99 GLU A N 1
ATOM 766 C CA . GLU A 1 99 ? -2.396 -8.776 2.677 1.00 91.69 99 GLU A CA 1
ATOM 767 C C . GLU A 1 99 ? -2.929 -9.797 1.664 1.00 91.69 99 GLU A C 1
ATOM 769 O O . GLU A 1 99 ? -2.253 -10.094 0.686 1.00 91.69 99 GLU A O 1
ATOM 774 N N . ASP A 1 100 ? -4.160 -10.269 1.855 1.00 90.81 100 ASP A N 1
ATOM 775 C CA . ASP A 1 100 ? -4.932 -11.105 0.933 1.00 90.81 100 ASP A CA 1
ATOM 776 C C . ASP A 1 100 ? -5.335 -10.367 -0.353 1.00 90.81 100 ASP A C 1
ATOM 778 O O . ASP A 1 100 ? -5.504 -10.991 -1.397 1.00 90.81 100 ASP A O 1
ATOM 782 N N . VAL A 1 101 ? -5.434 -9.036 -0.294 1.00 91.94 101 VAL A N 1
ATOM 783 C CA . VAL A 1 101 ? -5.842 -8.189 -1.427 1.00 91.94 101 VAL A CA 1
ATOM 784 C C . VAL A 1 101 ? -4.680 -7.366 -1.984 1.00 91.94 101 VAL A C 1
ATOM 786 O O . VAL A 1 101 ? -4.605 -7.116 -3.184 1.00 91.94 101 VAL A O 1
ATOM 789 N N . ILE A 1 102 ? -3.769 -6.904 -1.125 1.00 92.75 102 ILE A N 1
ATOM 790 C CA . ILE A 1 102 ? -2.676 -5.986 -1.476 1.00 92.75 102 ILE A CA 1
ATOM 791 C C . ILE A 1 102 ? -1.398 -6.798 -1.721 1.00 92.75 102 ILE A C 1
ATOM 793 O O . ILE A 1 102 ? -0.396 -6.664 -1.017 1.00 92.75 102 ILE A O 1
ATOM 797 N N . ASN A 1 103 ? -1.459 -7.657 -2.733 1.00 92.25 103 ASN A N 1
ATOM 798 C CA . ASN A 1 103 ? -0.385 -8.540 -3.179 1.00 92.25 103 ASN A CA 1
ATOM 799 C C . ASN A 1 103 ? -0.385 -8.623 -4.724 1.00 92.25 103 ASN A C 1
ATOM 801 O O . ASN A 1 103 ? -1.332 -8.133 -5.346 1.00 92.25 103 ASN A O 1
ATOM 805 N N . PRO A 1 104 ? 0.663 -9.185 -5.356 1.00 91.62 104 PRO A N 1
ATOM 806 C CA . PRO A 1 104 ? 0.733 -9.319 -6.814 1.00 91.62 104 PRO A CA 1
ATOM 807 C C . PRO A 1 104 ? -0.524 -9.932 -7.440 1.00 91.62 104 PRO A C 1
ATOM 809 O O . PRO A 1 104 ? -1.121 -9.315 -8.324 1.00 91.62 104 PRO A O 1
ATOM 812 N N . ASP A 1 105 ? -0.995 -11.055 -6.896 1.00 93.25 105 ASP A N 1
ATOM 813 C CA . ASP A 1 105 ? -2.165 -11.776 -7.405 1.00 93.25 105 ASP A CA 1
ATOM 814 C C . ASP A 1 105 ? -3.431 -10.912 -7.391 1.00 93.25 105 ASP A C 1
ATOM 816 O O . ASP A 1 105 ? -4.211 -10.925 -8.344 1.00 93.25 105 ASP A O 1
ATOM 820 N N . GLY A 1 106 ? -3.636 -10.120 -6.338 1.00 93.75 106 GLY A N 1
ATOM 821 C CA . GLY A 1 106 ? -4.771 -9.214 -6.206 1.00 93.75 106 GLY A CA 1
ATOM 822 C C . GLY A 1 106 ? -4.756 -8.119 -7.270 1.00 93.75 106 GLY A C 1
ATOM 823 O O . GLY A 1 106 ? -5.782 -7.851 -7.898 1.00 93.75 106 GLY A O 1
ATOM 824 N N . PHE A 1 107 ? -3.593 -7.513 -7.523 1.00 94.56 107 PHE A N 1
ATOM 825 C CA . PHE A 1 107 ? -3.443 -6.505 -8.576 1.00 94.56 107 PHE A CA 1
ATOM 826 C C . PHE A 1 107 ? -3.627 -7.104 -9.977 1.00 94.56 107 PHE A C 1
ATOM 828 O O . PHE A 1 107 ? -4.318 -6.508 -10.803 1.00 94.56 107 PHE A O 1
ATOM 835 N N . GLU A 1 108 ? -3.066 -8.283 -10.242 1.00 93.69 108 GLU A N 1
ATOM 836 C CA . GLU A 1 108 ? -3.194 -8.970 -11.532 1.00 93.69 108 GLU A CA 1
ATOM 837 C C . GLU A 1 108 ? -4.624 -9.437 -11.800 1.00 93.69 108 GLU A C 1
ATOM 839 O O . GLU A 1 108 ? -5.143 -9.223 -12.893 1.00 93.69 108 GLU A O 1
ATOM 844 N N . THR A 1 109 ? -5.295 -9.997 -10.792 1.00 94.75 109 THR A N 1
ATOM 845 C CA . THR A 1 109 ? -6.699 -10.432 -10.861 1.00 94.75 109 THR A CA 1
ATOM 846 C C . THR A 1 109 ? -7.617 -9.265 -11.199 1.00 94.75 109 THR A C 1
ATOM 848 O O . THR A 1 109 ? -8.482 -9.388 -12.063 1.00 94.75 109 THR A O 1
ATOM 851 N N . VAL A 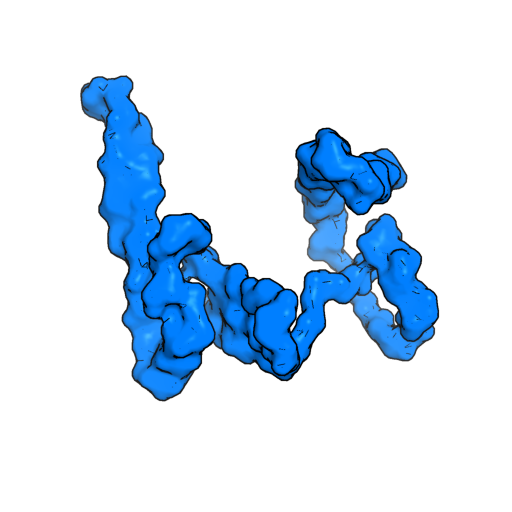1 110 ? -7.408 -8.101 -10.579 1.00 94.69 110 VAL A N 1
ATOM 852 C CA . VAL A 1 110 ? -8.195 -6.901 -10.890 1.00 94.69 110 VAL A CA 1
ATOM 853 C C . VAL A 1 110 ? -8.040 -6.492 -12.355 1.00 94.69 110 VAL A C 1
ATOM 855 O O . VAL A 1 110 ? -9.035 -6.165 -13.001 1.00 94.69 110 VAL A O 1
ATOM 858 N N . VAL A 1 111 ? -6.821 -6.530 -12.902 1.00 93.44 111 VAL A N 1
ATOM 859 C CA . VAL A 1 111 ? -6.578 -6.194 -14.315 1.00 93.44 111 VAL A CA 1
ATOM 860 C C . VAL A 1 111 ? -7.160 -7.253 -15.251 1.00 93.44 111 VAL A C 1
ATOM 862 O O . VAL A 1 111 ? -7.837 -6.906 -16.219 1.00 93.44 111 VAL A O 1
ATOM 865 N N . ARG A 1 112 ? -6.901 -8.533 -14.968 1.00 94.56 112 ARG A N 1
ATOM 866 C CA . ARG A 1 112 ? -7.283 -9.667 -15.815 1.00 94.56 112 ARG A CA 1
ATOM 867 C C . ARG A 1 112 ? -8.794 -9.854 -15.859 1.00 94.56 112 ARG A C 1
ATOM 869 O O . ARG A 1 112 ? -9.371 -9.943 -16.940 1.00 94.56 112 ARG A O 1
ATOM 876 N N . ASP A 1 113 ? -9.424 -9.847 -14.691 1.00 95.88 113 ASP A N 1
ATOM 877 C CA . ASP A 1 113 ? -10.829 -10.219 -14.531 1.00 95.88 113 ASP A CA 1
ATOM 878 C C . ASP A 1 113 ? -11.742 -8.978 -14.494 1.00 95.88 113 ASP A C 1
ATOM 880 O O . ASP A 1 113 ? -12.964 -9.097 -14.433 1.00 95.88 113 ASP A O 1
ATOM 884 N N . ARG A 1 114 ? -11.156 -7.772 -14.567 1.00 93.88 114 ARG A N 1
ATOM 885 C CA . ARG A 1 114 ? -11.851 -6.471 -14.535 1.00 93.88 114 ARG A CA 1
ATOM 886 C C . ARG A 1 114 ? -12.733 -6.295 -13.298 1.00 93.88 114 ARG A C 1
ATOM 888 O O . ARG A 1 114 ? -13.832 -5.743 -13.365 1.00 93.88 114 ARG A O 1
ATOM 895 N N . THR A 1 115 ? -12.248 -6.777 -12.159 1.00 94.62 115 THR A N 1
ATOM 896 C CA . THR A 1 115 ? -12.999 -6.834 -10.901 1.00 94.62 115 THR A CA 1
ATOM 897 C C . THR A 1 115 ? -12.643 -5.694 -9.946 1.00 94.62 115 THR A C 1
ATOM 899 O O . THR A 1 115 ? -11.815 -4.824 -10.219 1.00 94.62 115 THR A O 1
ATOM 902 N N . THR A 1 116 ? -13.332 -5.663 -8.806 1.00 94.44 116 THR A N 1
ATOM 903 C CA . THR A 1 116 ? -13.032 -4.776 -7.683 1.00 94.44 116 THR A CA 1
ATOM 904 C C . THR A 1 116 ? -12.890 -5.610 -6.424 1.00 94.44 116 THR A C 1
ATOM 906 O O . THR A 1 116 ? -13.789 -6.380 -6.091 1.00 94.44 116 THR A O 1
ATOM 909 N N . LEU A 1 117 ? -11.787 -5.429 -5.705 1.00 94.31 117 LEU A N 1
ATOM 910 C CA . LEU A 1 117 ? -11.536 -6.080 -4.426 1.00 94.31 117 LEU A CA 1
ATOM 911 C C . LEU A 1 117 ? -11.774 -5.100 -3.278 1.00 94.31 117 LEU A C 1
ATOM 913 O O . LEU A 1 117 ? -11.530 -3.892 -3.386 1.00 94.31 117 LEU A O 1
ATOM 917 N N . GLN A 1 118 ? -12.260 -5.627 -2.159 1.00 94.88 118 GLN A N 1
ATOM 918 C CA . GLN A 1 118 ? -12.571 -4.861 -0.957 1.00 94.88 118 GLN A CA 1
ATOM 919 C C . GLN A 1 118 ? -11.561 -5.155 0.145 1.00 94.88 118 GLN A C 1
ATOM 921 O O . GLN A 1 118 ? -11.061 -6.263 0.259 1.00 94.88 118 GLN A O 1
ATOM 926 N N . GLY A 1 119 ? -11.289 -4.158 0.977 1.00 94.06 119 GLY A N 1
ATOM 927 C CA . GLY A 1 119 ? -10.443 -4.275 2.154 1.00 94.06 119 GLY A CA 1
ATOM 928 C C . GLY A 1 119 ? -11.143 -3.719 3.384 1.00 94.06 119 GLY A C 1
ATOM 929 O O . GLY A 1 119 ? -12.094 -2.939 3.296 1.00 94.06 119 GLY A O 1
ATOM 930 N N . THR A 1 120 ? -10.651 -4.101 4.554 1.00 95.94 120 THR A N 1
ATOM 931 C CA . THR A 1 120 ? -11.157 -3.637 5.841 1.00 95.94 120 THR A CA 1
ATOM 932 C C . THR A 1 120 ? -10.151 -2.705 6.505 1.00 95.94 120 THR A C 1
ATOM 934 O O . THR A 1 120 ? -8.993 -3.058 6.740 1.00 95.94 120 THR A O 1
ATOM 937 N N . ASN A 1 121 ? -10.615 -1.515 6.878 1.00 94.94 121 ASN A N 1
ATOM 938 C CA . ASN A 1 121 ? -9.873 -0.591 7.724 1.00 94.94 121 ASN A CA 1
ATOM 939 C C . ASN A 1 121 ? -10.412 -0.647 9.145 1.00 94.94 121 ASN A C 1
ATOM 941 O O . ASN A 1 121 ? -11.622 -0.570 9.355 1.00 94.94 121 ASN A O 1
ATOM 945 N N . LYS A 1 122 ? -9.512 -0.697 10.125 1.00 94.25 122 LYS A N 1
ATOM 946 C CA . LYS A 1 122 ? -9.868 -0.616 11.543 1.00 94.25 122 LYS A CA 1
ATOM 947 C C . LYS A 1 122 ? -9.277 0.643 12.148 1.00 94.25 122 LYS A C 1
ATOM 949 O O . LYS A 1 122 ? -8.120 0.981 11.901 1.00 94.25 122 LYS A O 1
ATOM 954 N N . GLY A 1 123 ? -10.065 1.358 12.930 1.00 92.88 123 GLY A N 1
ATOM 955 C CA . GLY A 1 123 ? -9.631 2.608 13.534 1.00 92.88 123 GLY A CA 1
ATOM 956 C C . GLY A 1 123 ? -10.360 2.891 14.829 1.00 92.88 123 GLY A C 1
ATOM 957 O O . GLY A 1 123 ? -11.125 2.069 15.328 1.00 92.88 123 GLY A O 1
ATOM 958 N N . TYR A 1 124 ? -10.114 4.077 15.362 1.00 95.19 124 TYR A N 1
ATOM 959 C CA . TYR A 1 124 ? -10.830 4.604 16.509 1.00 95.19 124 TYR A CA 1
ATOM 960 C C . TYR A 1 124 ? -11.260 6.042 16.236 1.00 95.19 124 TYR A C 1
ATOM 962 O O . TYR A 1 124 ? -10.664 6.745 15.417 1.00 95.19 124 TYR A O 1
ATOM 970 N N . ARG A 1 125 ? -12.330 6.466 16.899 1.00 93.31 125 ARG A N 1
ATOM 971 C CA . ARG A 1 125 ? -12.835 7.839 16.874 1.00 93.31 125 ARG A CA 1
ATOM 972 C C . ARG A 1 125 ? -13.382 8.208 18.247 1.00 93.31 125 ARG A C 1
ATOM 974 O O . ARG A 1 125 ? -13.800 7.333 19.001 1.00 93.31 125 ARG A O 1
ATOM 981 N N . LEU A 1 126 ? -13.413 9.500 18.557 1.00 94.62 126 LEU A N 1
ATOM 982 C CA . LEU A 1 126 ? -14.134 9.992 19.726 1.00 94.62 126 LEU A CA 1
ATOM 983 C C . LEU A 1 126 ? -15.638 9.965 19.429 1.00 94.62 126 LEU A C 1
ATOM 985 O O . LEU A 1 126 ? -16.093 10.539 18.437 1.00 94.62 126 LEU A O 1
ATOM 989 N N . SER A 1 127 ? -16.404 9.289 20.275 1.00 91.44 127 SER A N 1
ATOM 990 C CA . SER A 1 127 ? -17.860 9.332 20.235 1.00 91.44 127 SER A CA 1
ATOM 991 C C . SER A 1 127 ? -18.349 10.656 20.816 1.00 91.44 127 SER A C 1
ATOM 993 O O . SER A 1 127 ? -17.999 11.010 21.941 1.00 91.44 127 SER A O 1
ATOM 995 N N . LYS A 1 128 ? -19.159 11.399 20.053 1.00 91.56 128 LYS A N 1
ATOM 996 C CA . LYS A 1 128 ? -19.730 12.676 20.513 1.00 91.56 128 LYS A CA 1
ATOM 997 C C . LYS A 1 128 ? -20.760 12.480 21.630 1.00 91.56 128 LYS A C 1
ATOM 999 O O . LYS A 1 128 ? -20.879 13.346 22.488 1.00 91.56 128 LYS A O 1
ATOM 1004 N N . GLU A 1 129 ? -21.462 11.349 21.625 1.00 91.56 129 GLU A N 1
ATOM 1005 C CA . GLU A 1 129 ? -22.521 11.026 22.588 1.00 91.56 129 GLU A CA 1
ATOM 1006 C C . GLU A 1 129 ? -21.942 10.524 23.910 1.00 91.56 129 GLU A C 1
ATOM 1008 O O . GLU A 1 129 ? -22.192 11.103 24.962 1.00 91.56 129 GLU A O 1
ATOM 1013 N N . SER A 1 130 ? -21.108 9.483 23.860 1.00 90.19 130 SER A N 1
ATOM 1014 C CA . SER A 1 130 ? -20.542 8.865 25.065 1.00 90.19 130 SER A CA 1
ATOM 1015 C C . SER A 1 130 ? -19.286 9.567 25.585 1.00 90.19 130 SER A C 1
ATOM 1017 O O . SER A 1 130 ? -18.761 9.175 26.624 1.00 90.19 130 SER A O 1
ATOM 1019 N N . LYS A 1 131 ? -18.763 10.565 24.851 1.00 92.75 131 LYS A N 1
ATOM 1020 C CA . LYS A 1 131 ? -17.474 11.238 25.114 1.00 92.75 131 LYS A CA 1
ATOM 1021 C C . LYS A 1 131 ? -16.305 10.261 25.323 1.00 92.75 131 LYS A C 1
ATOM 1023 O O . LYS A 1 131 ? -15.311 10.601 25.958 1.00 92.75 131 LYS A O 1
ATOM 1028 N N . SER A 1 132 ? -16.412 9.052 24.773 1.00 92.62 132 SER A N 1
ATOM 1029 C CA . SER A 1 132 ? -15.432 7.975 24.916 1.00 92.62 132 SER A CA 1
ATOM 1030 C C . SER A 1 132 ? -14.812 7.600 23.571 1.00 92.62 132 SER A C 1
ATOM 1032 O O . SER A 1 132 ? -15.369 7.876 22.504 1.00 92.62 132 SER A O 1
ATOM 1034 N N . ILE A 1 133 ? -13.629 6.985 23.609 1.00 95.88 133 ILE A N 1
ATOM 1035 C CA . ILE A 1 133 ? -12.977 6.449 22.411 1.00 95.88 133 ILE A CA 1
ATOM 1036 C C . ILE A 1 133 ? -13.691 5.156 22.018 1.00 95.88 133 ILE A C 1
ATOM 1038 O O . ILE A 1 133 ? -13.761 4.219 22.810 1.00 95.88 133 ILE A O 1
ATOM 1042 N N . ILE A 1 134 ? -14.189 5.102 20.785 1.00 94.69 134 ILE A N 1
ATOM 1043 C CA . ILE A 1 134 ? -14.810 3.910 20.203 1.00 94.69 134 ILE A CA 1
ATOM 1044 C C . ILE A 1 134 ? -13.988 3.421 19.017 1.00 94.69 134 ILE A C 1
ATOM 1046 O O . ILE A 1 134 ? -13.466 4.219 18.234 1.00 94.69 134 ILE A O 1
ATOM 1050 N N . THR A 1 135 ? -13.875 2.106 18.874 1.00 96.25 135 THR A N 1
ATOM 1051 C CA . THR A 1 135 ? -13.267 1.479 17.700 1.00 96.25 135 THR A CA 1
ATOM 1052 C C . THR A 1 135 ? -14.310 1.278 16.607 1.00 96.25 135 THR A C 1
ATOM 1054 O O . THR A 1 135 ? -15.509 1.186 16.866 1.00 96.25 135 THR A O 1
ATOM 1057 N N . TYR A 1 136 ? -13.859 1.245 15.359 1.00 93.12 136 TYR A N 1
ATOM 1058 C CA . TYR A 1 136 ? -14.709 0.941 14.217 1.00 93.12 136 TYR A CA 1
ATOM 1059 C C . TYR A 1 136 ? -13.967 0.068 13.213 1.00 93.12 136 TYR A C 1
ATOM 1061 O O . TYR A 1 136 ? -12.737 0.088 13.122 1.00 93.12 136 TYR A O 1
ATOM 1069 N N . SER A 1 137 ? -14.751 -0.670 12.436 1.00 95.38 137 SER A N 1
ATOM 1070 C CA . SER A 1 137 ? -14.304 -1.416 11.270 1.00 95.38 137 SER A CA 1
ATOM 1071 C C . SER A 1 137 ? -15.098 -0.920 10.069 1.00 95.38 137 SER A C 1
ATOM 1073 O O . SER A 1 137 ? -16.317 -0.787 10.153 1.00 95.38 137 SER A O 1
ATOM 1075 N N . GLN A 1 138 ? -14.416 -0.597 8.976 1.00 94.44 138 GLN A N 1
ATOM 1076 C CA . GLN A 1 138 ? -15.030 -0.107 7.748 1.00 94.44 138 GLN A CA 1
ATOM 1077 C C . GLN A 1 138 ? -14.542 -0.941 6.567 1.00 94.44 138 GLN A C 1
ATOM 1079 O O . GLN A 1 138 ? -13.348 -0.935 6.264 1.00 94.44 138 GLN A O 1
ATOM 1084 N N . THR A 1 139 ? -15.473 -1.597 5.880 1.00 94.81 139 THR A N 1
ATOM 1085 C CA . THR A 1 139 ? -15.223 -2.206 4.571 1.00 94.81 139 THR A CA 1
ATOM 1086 C C . THR A 1 139 ? -15.188 -1.110 3.514 1.00 94.81 139 THR A C 1
ATOM 1088 O O . THR A 1 139 ? -16.058 -0.237 3.477 1.00 94.81 139 THR A O 1
ATOM 1091 N N . LYS A 1 140 ? -14.155 -1.117 2.677 1.00 92.38 140 LYS A N 1
ATOM 1092 C CA . LYS A 1 140 ? -13.936 -0.137 1.612 1.00 92.38 140 LYS A CA 1
ATOM 1093 C C . LYS A 1 140 ? -13.486 -0.847 0.349 1.00 92.38 140 LYS A C 1
ATOM 1095 O O . LYS A 1 140 ? -12.869 -1.903 0.420 1.00 92.38 140 LYS A O 1
ATOM 1100 N N . THR A 1 141 ? -13.701 -0.219 -0.798 1.00 91.25 141 THR A N 1
ATOM 1101 C CA . THR A 1 141 ? -12.987 -0.592 -2.020 1.00 91.25 141 THR A CA 1
ATOM 1102 C C . THR A 1 141 ? -11.481 -0.458 -1.791 1.00 91.25 141 THR A C 1
ATOM 1104 O O . THR A 1 141 ? -11.018 0.602 -1.360 1.00 91.25 141 THR A O 1
ATOM 1107 N N . ALA A 1 142 ? -10.734 -1.532 -2.045 1.00 91.38 142 ALA A N 1
ATOM 1108 C CA . ALA A 1 142 ? -9.283 -1.569 -1.920 1.00 91.38 142 ALA A CA 1
ATOM 1109 C C . ALA A 1 142 ? -8.610 -1.248 -3.248 1.00 91.38 142 ALA A C 1
ATOM 1111 O O . ALA A 1 142 ? -7.964 -0.210 -3.381 1.00 91.38 142 ALA A O 1
ATOM 1112 N N . ILE A 1 143 ? -8.807 -2.119 -4.231 1.00 93.44 143 ILE A N 1
ATOM 1113 C CA . ILE A 1 143 ? -8.274 -1.979 -5.582 1.00 93.44 143 ILE A CA 1
ATOM 1114 C C . ILE A 1 143 ? -9.382 -2.304 -6.582 1.00 93.44 143 ILE A C 1
ATOM 1116 O O . ILE A 1 143 ? -10.189 -3.200 -6.352 1.00 93.44 143 ILE A O 1
ATOM 1120 N N . SER A 1 144 ? -9.466 -1.520 -7.652 1.00 92.06 144 SER A N 1
ATOM 1121 C CA . SER A 1 144 ? -10.565 -1.550 -8.620 1.00 92.06 144 SER A CA 1
ATOM 1122 C C . SER A 1 144 ? -10.013 -1.414 -10.028 1.00 92.06 144 SER A C 1
ATOM 1124 O O . SER A 1 144 ? -9.120 -0.596 -10.251 1.00 92.06 144 SER A O 1
ATOM 1126 N N . TYR A 1 145 ? -10.571 -2.185 -10.962 1.00 91.31 145 TYR A N 1
ATOM 1127 C CA . TYR A 1 145 ? -10.330 -2.014 -12.392 1.00 91.31 145 TYR A CA 1
ATOM 1128 C C . TYR A 1 145 ? -10.950 -0.714 -12.903 1.00 91.31 145 TYR A C 1
ATOM 1130 O O . TYR A 1 145 ? -10.363 0.001 -13.710 1.00 91.31 145 TYR A O 1
ATOM 1138 N N . PHE A 1 146 ? -12.152 -0.409 -12.416 1.00 85.88 146 PHE A N 1
ATOM 1139 C CA . PHE A 1 146 ? -12.896 0.761 -12.838 1.00 85.88 146 PHE A CA 1
ATOM 1140 C C . PHE A 1 146 ? -12.445 1.994 -12.057 1.00 85.88 146 PHE A C 1
ATOM 1142 O O . PHE A 1 146 ? -12.377 1.976 -10.822 1.00 85.88 146 PHE A O 1
ATOM 1149 N N . TYR A 1 147 ? -12.150 3.060 -12.793 1.00 80.06 147 TYR A N 1
ATOM 1150 C CA . TYR A 1 147 ? -11.770 4.357 -12.259 1.00 80.06 147 TYR A CA 1
ATOM 1151 C C . TYR A 1 147 ? -12.523 5.436 -13.032 1.00 80.06 147 TYR A C 1
ATOM 1153 O O . TYR A 1 147 ? -12.267 5.649 -14.212 1.00 80.06 147 TYR A O 1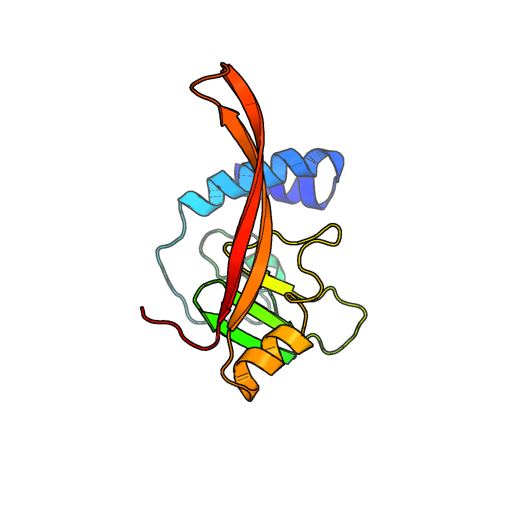
ATOM 1161 N N . ASP A 1 148 ? -13.471 6.082 -12.363 1.00 71.69 148 ASP A N 1
ATOM 1162 C CA . ASP A 1 148 ? -14.481 6.975 -12.938 1.00 71.69 148 ASP A CA 1
ATOM 1163 C C . ASP A 1 148 ? -14.095 8.460 -12.911 1.00 71.69 148 ASP A C 1
ATOM 1165 O O . ASP A 1 148 ? -14.966 9.326 -12.925 1.00 71.69 148 ASP A O 1
ATOM 1169 N N . LYS A 1 149 ? -12.797 8.767 -12.834 1.00 59.88 149 LYS A N 1
ATOM 1170 C CA . LYS A 1 149 ? -12.332 10.157 -12.759 1.00 59.88 149 LYS A CA 1
ATOM 1171 C C . LYS A 1 149 ? -12.364 10.910 -14.075 1.00 59.88 149 LYS A C 1
ATOM 1173 O O . LYS A 1 149 ? -12.001 10.303 -15.104 1.00 59.88 149 LYS A O 1
#